Protein AF-A0A957KF43-F1 (afdb_monomer_lite)

Radius of gyration: 12.44 Å; chains: 1; bounding box: 29×28×32 Å

Sequence (73 aa):
MTSRRKPSAIQAAILNFLQRCATSSRSSPTFREIMSEIGASSTSVVSYHVTQLETKGYLSKSPKKFGSLRLTA

Foldseek 3Di:
DDPLDDQDPLLVQLLVVQVVCVVVPNFGDDLVNSCVSSVPPDSVVVVVSQVVCVVSVVDDPPPPDDPDDDDDD

pLDDT: mean 72.83, std 16.06, range [36.69, 88.12]

Secondary structure (DSSP, 8-state):
----PPPPHHHHHHHHHHHHHHHTT-SS--HHHHHHHHT-S-HHHHHHHHHHHHHTTS----SS-TT------

Structure (mmCIF, N/CA/C/O backbone):
data_AF-A0A957KF43-F1
#
_entry.id   AF-A0A957KF43-F1
#
loop_
_atom_site.group_PDB
_atom_site.id
_atom_site.type_symbol
_atom_site.label_atom_id
_atom_site.label_alt_id
_atom_site.label_comp_id
_atom_site.label_asym_id
_atom_site.label_entity_id
_atom_site.label_seq_id
_atom_site.pdbx_PDB_ins_code
_atom_site.Cartn_x
_atom_site.Cartn_y
_atom_site.Cartn_z
_atom_site.occupancy
_atom_site.B_iso_or_equiv
_atom_site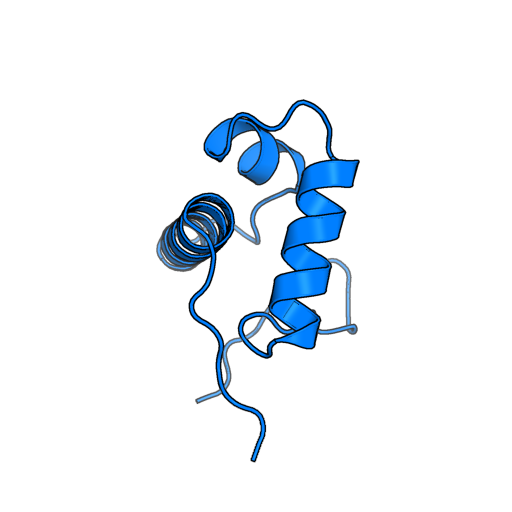.auth_seq_id
_atom_site.auth_comp_id
_atom_site.auth_asym_id
_atom_site.auth_atom_id
_atom_site.pdbx_PDB_model_num
ATOM 1 N N . MET A 1 1 ? -11.906 -5.143 20.300 1.00 36.69 1 MET A N 1
ATOM 2 C CA . MET A 1 1 ? -11.859 -6.018 19.106 1.00 36.69 1 MET A CA 1
ATOM 3 C C . MET A 1 1 ? -12.261 -5.180 17.898 1.00 36.69 1 MET A C 1
ATOM 5 O O . MET A 1 1 ? -13.435 -4.889 17.721 1.00 36.69 1 MET A O 1
ATOM 9 N N . THR A 1 2 ? -11.294 -4.655 17.145 1.00 40.75 2 THR A N 1
ATOM 10 C CA . THR A 1 2 ? -11.536 -3.735 16.023 1.00 40.75 2 THR A CA 1
ATOM 11 C C . THR A 1 2 ? -12.200 -4.480 14.864 1.00 40.75 2 THR A C 1
ATOM 13 O O . THR A 1 2 ? -11.588 -5.306 14.193 1.00 40.75 2 THR A O 1
ATOM 16 N N . SER A 1 3 ? -13.488 -4.205 14.655 1.00 45.59 3 SER A N 1
ATOM 17 C CA . SER A 1 3 ? -14.292 -4.732 13.551 1.00 45.59 3 SER A CA 1
ATOM 18 C C . SER A 1 3 ? -13.626 -4.412 12.208 1.00 45.59 3 SER A C 1
ATOM 20 O O . SER A 1 3 ? -13.622 -3.254 11.784 1.00 45.59 3 SER A O 1
ATOM 22 N N . ARG A 1 4 ? -13.081 -5.424 11.514 1.00 58.31 4 ARG A N 1
ATOM 23 C CA . ARG A 1 4 ? -12.565 -5.294 10.139 1.00 58.31 4 ARG A CA 1
ATOM 24 C C . ARG A 1 4 ? -13.716 -4.929 9.204 1.00 58.31 4 ARG A C 1
A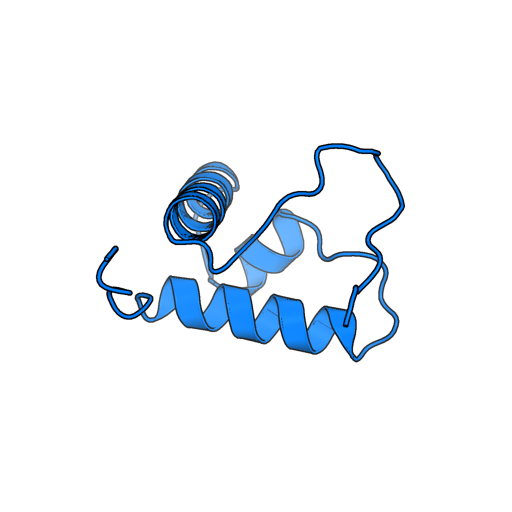TOM 26 O O . ARG A 1 4 ? -14.381 -5.795 8.642 1.00 58.31 4 ARG A O 1
ATOM 33 N N . ARG A 1 5 ? -13.980 -3.631 9.034 1.00 65.88 5 ARG A N 1
ATOM 34 C CA . ARG A 1 5 ? -14.879 -3.161 7.975 1.00 65.88 5 ARG A CA 1
ATOM 35 C C . ARG A 1 5 ? -14.291 -3.588 6.633 1.00 65.88 5 ARG A C 1
ATOM 37 O O . ARG A 1 5 ? -13.087 -3.425 6.403 1.00 65.88 5 ARG A O 1
ATOM 44 N N . LYS A 1 6 ? -15.145 -4.151 5.776 1.00 75.12 6 LYS A N 1
ATOM 45 C CA . LYS A 1 6 ? -14.771 -4.596 4.432 1.00 75.12 6 LYS A CA 1
ATOM 46 C C . LYS A 1 6 ? -14.103 -3.434 3.672 1.00 75.12 6 LYS A C 1
ATOM 48 O O . LYS A 1 6 ? -14.561 -2.292 3.801 1.00 75.12 6 LYS A O 1
ATOM 53 N N . PRO A 1 7 ? -13.006 -3.682 2.939 1.00 77.19 7 PRO A N 1
ATOM 54 C CA . PRO A 1 7 ? -12.419 -2.669 2.071 1.00 77.19 7 PRO A CA 1
ATOM 55 C C . PRO A 1 7 ? -13.430 -2.264 0.988 1.00 77.19 7 PRO A C 1
ATOM 57 O O . PRO A 1 7 ? -14.224 -3.090 0.539 1.00 77.19 7 PRO A O 1
ATOM 60 N N . SER A 1 8 ? -13.425 -0.990 0.584 1.00 83.19 8 SER A N 1
ATOM 61 C CA . SER A 1 8 ? -14.199 -0.553 -0.589 1.00 83.19 8 SER A CA 1
ATOM 62 C C . SER A 1 8 ? -13.656 -1.199 -1.870 1.00 83.19 8 SER A C 1
ATOM 64 O O . SER A 1 8 ? -12.532 -1.696 -1.876 1.00 83.19 8 SER A O 1
ATOM 66 N N . ALA A 1 9 ? -14.414 -1.158 -2.971 1.00 84.75 9 ALA A N 1
ATOM 67 C CA . ALA A 1 9 ? -13.976 -1.720 -4.255 1.00 84.75 9 ALA A CA 1
ATOM 68 C C . ALA A 1 9 ? -12.588 -1.201 -4.691 1.00 84.75 9 ALA A C 1
ATOM 70 O O . ALA A 1 9 ? -11.723 -1.987 -5.065 1.00 84.75 9 ALA A O 1
ATOM 71 N N . ILE A 1 10 ? -12.336 0.104 -4.524 1.00 85.50 10 ILE A N 1
ATOM 72 C CA . ILE A 1 10 ? -11.029 0.729 -4.788 1.00 85.50 10 ILE A CA 1
ATOM 73 C C . ILE A 1 10 ? -9.950 0.156 -3.862 1.00 85.50 10 ILE A C 1
ATOM 75 O O . ILE A 1 10 ? -8.875 -0.227 -4.308 1.00 85.50 10 ILE A O 1
ATOM 79 N N . GLN A 1 11 ? -10.236 0.052 -2.564 1.00 84.88 11 GLN A N 1
ATOM 80 C CA . GLN A 1 11 ? -9.298 -0.505 -1.588 1.00 84.88 11 GLN A CA 1
ATOM 81 C C . GLN A 1 11 ? -8.961 -1.976 -1.876 1.00 84.88 11 GLN A C 1
ATOM 83 O O . GLN A 1 11 ? -7.810 -2.380 -1.727 1.00 84.88 11 GLN A O 1
ATOM 88 N N . ALA A 1 12 ? -9.941 -2.764 -2.317 1.00 86.69 12 ALA A N 1
ATOM 89 C CA . ALA A 1 12 ? -9.740 -4.146 -2.732 1.00 86.69 12 ALA A CA 1
ATOM 90 C C . ALA A 1 12 ? -8.880 -4.244 -4.003 1.00 86.69 12 ALA A C 1
ATOM 92 O O . ALA A 1 12 ? -7.990 -5.090 -4.063 1.00 86.69 12 ALA A O 1
ATOM 93 N N . ALA A 1 13 ? -9.085 -3.350 -4.977 1.00 87.19 13 ALA A N 1
ATOM 94 C CA . ALA A 1 13 ? -8.255 -3.271 -6.179 1.00 87.19 13 ALA A CA 1
ATOM 95 C C . ALA A 1 13 ? -6.788 -2.960 -5.839 1.00 87.19 13 ALA A C 1
ATOM 97 O O . ALA A 1 13 ? -5.894 -3.642 -6.339 1.00 87.19 13 ALA A O 1
ATOM 98 N N . ILE A 1 14 ? -6.544 -2.015 -4.917 1.00 85.44 14 ILE A N 1
ATOM 99 C CA . ILE A 1 14 ? -5.195 -1.714 -4.410 1.00 85.44 14 ILE A CA 1
ATOM 100 C C . ILE A 1 14 ? -4.568 -2.973 -3.808 1.00 85.44 14 ILE A C 1
ATOM 102 O O . ILE A 1 14 ? -3.467 -3.344 -4.195 1.00 85.44 14 ILE A O 1
ATOM 106 N N . LEU A 1 15 ? -5.260 -3.661 -2.896 1.00 84.38 15 LEU A N 1
ATOM 107 C CA . LEU A 1 15 ? -4.726 -4.867 -2.251 1.00 84.38 15 LEU A CA 1
ATOM 108 C C . LEU A 1 15 ? -4.397 -5.974 -3.261 1.00 84.38 15 LEU A C 1
ATOM 110 O O . LEU A 1 15 ? -3.322 -6.565 -3.183 1.00 84.38 15 LEU A O 1
ATOM 114 N N . ASN A 1 16 ? -5.279 -6.215 -4.232 1.00 86.69 16 ASN A N 1
ATOM 115 C CA . ASN A 1 16 ? -5.056 -7.203 -5.286 1.00 86.69 16 ASN A CA 1
ATOM 116 C C . ASN A 1 16 ? -3.846 -6.823 -6.157 1.00 86.69 16 ASN A C 1
ATOM 118 O O . ASN A 1 16 ? -2.997 -7.658 -6.465 1.00 86.69 16 ASN A O 1
ATOM 122 N N . PHE A 1 17 ? -3.711 -5.546 -6.513 1.00 85.56 17 PHE A N 1
ATOM 123 C CA . PHE A 1 17 ? -2.543 -5.057 -7.239 1.00 85.56 17 PHE A CA 1
ATOM 124 C C . PHE A 1 17 ? -1.243 -5.268 -6.454 1.00 85.56 17 PHE A C 1
ATOM 126 O O . PHE A 1 17 ? -0.289 -5.824 -6.990 1.00 85.56 17 PHE A O 1
ATOM 133 N N . LEU A 1 18 ? -1.226 -4.922 -5.163 1.00 81.06 18 LEU A N 1
ATOM 134 C CA . LEU A 1 18 ? -0.071 -5.154 -4.293 1.00 81.06 18 LEU A CA 1
ATOM 135 C C . LEU A 1 18 ? 0.297 -6.643 -4.209 1.00 81.06 18 LEU A C 1
ATOM 137 O O . LEU A 1 18 ? 1.479 -6.979 -4.275 1.00 81.06 18 LEU A O 1
ATOM 141 N N . GLN A 1 19 ? -0.696 -7.533 -4.106 1.00 82.56 19 GLN A N 1
ATOM 142 C CA . GLN A 1 19 ? -0.485 -8.983 -4.113 1.00 82.56 19 GLN A CA 1
ATOM 143 C C . GLN A 1 19 ? 0.116 -9.465 -5.437 1.00 82.56 19 GLN A C 1
ATOM 145 O O . GLN A 1 19 ? 1.111 -10.187 -5.419 1.00 82.56 19 GLN A O 1
ATOM 150 N N . ARG A 1 20 ? -0.423 -9.016 -6.578 1.00 83.62 20 ARG A N 1
ATOM 151 C CA . ARG A 1 20 ? 0.115 -9.336 -7.911 1.00 83.62 20 ARG A CA 1
ATOM 152 C C . ARG A 1 20 ? 1.559 -8.860 -8.070 1.00 83.62 20 ARG A C 1
ATOM 154 O O . ARG A 1 20 ? 2.408 -9.612 -8.551 1.00 83.62 20 ARG A O 1
ATOM 161 N N . CYS A 1 21 ? 1.874 -7.652 -7.609 1.00 81.00 21 CYS A N 1
ATOM 162 C CA . CYS A 1 21 ? 3.241 -7.135 -7.630 1.00 81.00 21 CYS A CA 1
ATOM 163 C C . CYS A 1 21 ? 4.183 -7.958 -6.744 1.00 81.00 21 CYS A C 1
ATOM 165 O O . CYS A 1 21 ? 5.280 -8.291 -7.189 1.00 81.00 21 CYS A O 1
ATOM 167 N N . ALA A 1 22 ? 3.739 -8.344 -5.542 1.00 77.06 22 ALA A N 1
ATOM 168 C CA . ALA A 1 22 ? 4.508 -9.203 -4.644 1.00 77.06 22 ALA A CA 1
ATOM 169 C C . ALA A 1 22 ? 4.796 -10.582 -5.262 1.00 77.06 22 ALA A C 1
ATOM 171 O O . ALA A 1 22 ? 5.904 -11.091 -5.120 1.00 77.06 22 ALA A O 1
ATOM 172 N N . THR A 1 23 ? 3.842 -11.161 -6.002 1.00 78.94 23 THR A N 1
ATOM 173 C CA . THR A 1 23 ? 4.051 -12.430 -6.721 1.00 78.94 23 THR A CA 1
ATOM 174 C C . THR A 1 23 ? 4.943 -12.294 -7.955 1.00 78.94 23 THR A C 1
ATOM 176 O O . THR A 1 23 ? 5.603 -13.251 -8.340 1.00 78.94 23 THR A O 1
ATOM 179 N N . SER A 1 24 ? 4.999 -11.112 -8.575 1.00 75.94 24 SER A N 1
ATOM 180 C CA . SER A 1 24 ? 5.674 -10.908 -9.862 1.00 75.94 24 SER A CA 1
ATOM 181 C C . SER A 1 24 ? 7.181 -10.615 -9.751 1.00 75.94 24 SER A C 1
ATOM 183 O O . SER A 1 24 ? 7.784 -10.200 -10.739 1.00 75.94 24 SER A O 1
ATOM 185 N N . SER A 1 25 ? 7.807 -10.773 -8.575 1.00 65.06 25 SER A N 1
ATOM 186 C CA . SER A 1 25 ? 9.213 -10.393 -8.312 1.00 65.06 25 SER A CA 1
ATOM 187 C C . SER A 1 25 ? 9.549 -8.922 -8.635 1.00 65.06 25 SER A C 1
ATOM 189 O O . SER A 1 25 ? 10.721 -8.536 -8.653 1.00 65.06 25 SER A O 1
ATOM 191 N N . ARG A 1 26 ? 8.542 -8.071 -8.881 1.00 61.75 26 ARG A N 1
ATOM 192 C CA . ARG A 1 26 ? 8.735 -6.630 -9.033 1.00 61.75 26 ARG A CA 1
ATOM 193 C C . ARG A 1 26 ? 8.860 -6.024 -7.644 1.00 61.75 26 ARG A C 1
ATOM 195 O O . ARG A 1 26 ? 7.955 -6.125 -6.818 1.00 61.75 26 ARG A O 1
ATOM 202 N N . SER A 1 27 ? 9.994 -5.386 -7.395 1.00 58.81 27 SER A N 1
ATOM 203 C CA . SER A 1 27 ? 10.259 -4.626 -6.180 1.00 58.81 27 SER A CA 1
ATOM 204 C C . SER A 1 27 ? 9.184 -3.554 -5.994 1.00 58.81 27 SER A C 1
ATOM 206 O O . SER A 1 27 ? 9.184 -2.587 -6.735 1.00 58.81 27 SER A O 1
ATOM 208 N N . SER A 1 28 ? 8.292 -3.743 -5.017 1.00 64.56 28 SER A N 1
ATOM 209 C CA . SER A 1 28 ? 7.374 -2.750 -4.420 1.00 64.56 28 SER A CA 1
ATOM 210 C C . SER A 1 28 ? 6.686 -1.772 -5.398 1.00 64.56 28 SER A C 1
ATOM 212 O O . SER A 1 28 ? 7.319 -0.820 -5.852 1.00 64.56 28 SER A O 1
ATOM 214 N N . PRO A 1 29 ? 5.378 -1.917 -5.670 1.00 75.94 29 PRO A N 1
ATOM 215 C CA . PRO A 1 29 ? 4.680 -1.037 -6.605 1.00 75.94 29 PRO A CA 1
ATOM 216 C C . PRO A 1 29 ? 4.750 0.431 -6.185 1.00 75.94 29 PRO A C 1
ATOM 218 O O . PRO A 1 29 ? 4.637 0.783 -5.006 1.00 75.94 29 PRO A O 1
ATOM 221 N N . THR A 1 30 ? 4.906 1.302 -7.173 1.00 80.31 30 THR A N 1
ATOM 222 C CA . THR A 1 30 ? 4.961 2.748 -6.970 1.00 80.31 30 THR A CA 1
ATOM 223 C C . THR A 1 30 ? 3.560 3.346 -6.843 1.00 80.31 30 THR A C 1
ATOM 225 O O . THR A 1 30 ? 2.585 2.838 -7.397 1.00 80.31 30 THR A O 1
ATOM 228 N N . PHE A 1 31 ? 3.438 4.498 -6.175 1.00 80.12 31 PHE A N 1
ATOM 229 C CA . PHE A 1 31 ? 2.159 5.217 -6.096 1.00 80.12 31 PHE A CA 1
ATOM 230 C C . PHE A 1 31 ? 1.574 5.573 -7.473 1.00 80.12 31 PHE A C 1
ATOM 232 O O . PHE A 1 31 ? 0.356 5.687 -7.596 1.00 80.12 31 PHE A O 1
ATOM 239 N N . ARG A 1 32 ? 2.416 5.730 -8.507 1.00 81.06 32 ARG A N 1
ATOM 240 C CA . ARG A 1 32 ? 1.970 5.988 -9.887 1.00 81.06 32 ARG A CA 1
ATOM 241 C C . ARG A 1 32 ? 1.334 4.756 -10.525 1.00 81.06 32 ARG A C 1
ATOM 243 O O . ARG A 1 32 ? 0.309 4.893 -11.179 1.00 81.06 32 ARG A O 1
ATOM 250 N N . GLU A 1 33 ? 1.895 3.571 -10.302 1.00 83.81 33 GLU A N 1
ATO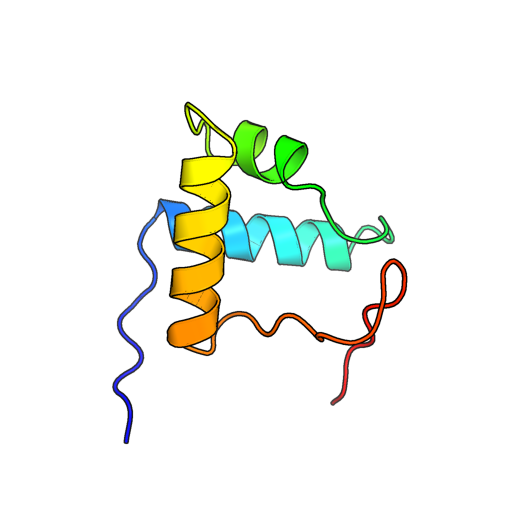M 251 C CA . GLU A 1 33 ? 1.300 2.321 -10.789 1.00 83.81 33 GLU A CA 1
ATOM 252 C C . GLU A 1 33 ? -0.044 2.054 -10.110 1.00 83.81 33 GLU A C 1
ATOM 254 O O . GLU A 1 33 ? -1.033 1.791 -10.786 1.00 83.81 33 GLU A O 1
ATOM 259 N N . ILE A 1 34 ? -0.112 2.233 -8.785 1.00 85.25 34 ILE A N 1
ATOM 260 C CA . ILE A 1 34 ? -1.367 2.081 -8.039 1.00 85.25 34 ILE A CA 1
ATOM 261 C C . ILE A 1 34 ? -2.411 3.098 -8.522 1.00 85.25 34 ILE A C 1
ATOM 263 O O . ILE A 1 34 ? -3.573 2.737 -8.680 1.00 85.25 34 ILE A O 1
ATOM 267 N N . MET A 1 35 ? -2.013 4.352 -8.785 1.00 85.31 35 MET A N 1
ATOM 268 C CA . MET A 1 35 ? -2.907 5.371 -9.351 1.00 85.31 35 MET A CA 1
ATOM 269 C C . MET A 1 35 ? -3.499 4.921 -10.685 1.00 85.31 35 MET A C 1
ATOM 271 O O . MET A 1 35 ? -4.708 5.039 -10.872 1.00 85.31 35 MET A O 1
ATOM 275 N N . SER A 1 36 ? -2.649 4.421 -11.586 1.00 86.75 36 SER A N 1
ATOM 276 C CA . SER A 1 36 ? -3.061 3.965 -12.911 1.00 86.75 36 SER A CA 1
ATOM 277 C C . SER A 1 36 ? -4.014 2.777 -12.827 1.00 86.75 36 SER A C 1
ATOM 279 O O . SER A 1 36 ? -4.994 2.742 -13.560 1.00 86.75 36 SER A O 1
ATOM 281 N N . GLU A 1 37 ? -3.760 1.835 -11.917 1.00 85.69 37 GLU A N 1
ATOM 282 C CA . GLU A 1 37 ? -4.597 0.646 -11.737 1.00 85.69 37 GLU A CA 1
ATOM 283 C C . GLU A 1 37 ? -6.003 0.995 -11.230 1.00 85.69 37 GLU A C 1
ATOM 285 O O . GLU A 1 37 ? -6.989 0.411 -11.672 1.00 85.69 37 GLU A O 1
ATOM 290 N N . ILE A 1 38 ? -6.115 1.951 -10.302 1.00 85.19 38 ILE A N 1
ATOM 291 C CA . ILE A 1 38 ? -7.412 2.338 -9.724 1.00 85.19 38 ILE A CA 1
ATOM 292 C C . ILE A 1 38 ? -8.098 3.488 -10.467 1.00 85.19 38 ILE A C 1
ATOM 294 O O . ILE A 1 38 ? -9.188 3.895 -10.066 1.00 85.19 38 ILE A O 1
ATOM 298 N N . GLY A 1 39 ? -7.455 4.053 -11.493 1.00 86.69 39 GLY A N 1
ATOM 299 C CA . GLY A 1 39 ? -7.953 5.223 -12.218 1.00 86.69 39 GLY A CA 1
ATOM 300 C C . GLY A 1 39 ? -8.102 6.472 -11.342 1.00 86.69 39 GLY A C 1
ATOM 301 O O . GLY A 1 39 ? -9.014 7.270 -11.552 1.00 86.69 39 GLY A O 1
ATOM 302 N N . ALA A 1 40 ? -7.255 6.641 -10.321 1.00 85.75 40 ALA A N 1
ATOM 303 C CA . ALA A 1 40 ? -7.345 7.802 -9.439 1.00 85.75 40 ALA A CA 1
ATOM 304 C C . ALA A 1 40 ? -6.863 9.077 -10.140 1.00 85.75 40 ALA A C 1
ATOM 306 O O . ALA A 1 40 ? -5.871 9.074 -10.860 1.00 85.75 40 ALA A O 1
ATOM 307 N N . SER A 1 41 ? -7.512 10.201 -9.842 1.00 82.81 41 SER A N 1
ATOM 308 C CA . SER A 1 41 ? -7.157 11.500 -10.425 1.00 82.81 41 SER A CA 1
ATOM 309 C C . SER A 1 41 ? -5.833 12.075 -9.904 1.00 82.81 41 SER A C 1
ATOM 311 O O . SER A 1 41 ? -5.304 13.011 -10.494 1.00 82.81 41 SER A O 1
ATOM 313 N N . SER A 1 42 ? -5.305 11.575 -8.776 1.00 84.88 42 SER A N 1
ATOM 314 C CA . SER A 1 42 ? -4.055 12.071 -8.183 1.00 84.88 42 SER A CA 1
ATOM 315 C C . SER A 1 42 ? -3.417 11.081 -7.199 1.00 84.88 42 SER A C 1
ATOM 317 O O . SER A 1 42 ? -4.092 10.223 -6.621 1.00 84.88 42 SER A O 1
ATOM 319 N N . THR A 1 43 ? -2.111 11.236 -6.945 1.00 85.25 43 THR A N 1
ATOM 320 C CA . THR A 1 43 ? -1.340 10.418 -5.986 1.00 85.25 43 THR A CA 1
ATOM 321 C C . THR A 1 43 ? -1.828 10.634 -4.559 1.00 85.25 43 THR A C 1
ATOM 323 O O . THR A 1 43 ? -1.741 9.723 -3.738 1.00 85.25 43 THR A O 1
ATOM 326 N N . SER A 1 44 ? -2.393 11.806 -4.262 1.00 85.62 44 SER A N 1
ATOM 327 C CA . SER A 1 44 ? -2.976 12.125 -2.956 1.00 85.62 44 SER A CA 1
ATOM 328 C C . SER A 1 44 ? -4.162 11.220 -2.614 1.00 85.62 44 SER A C 1
ATOM 330 O O . SER A 1 44 ? -4.285 10.778 -1.473 1.00 85.62 44 SER A O 1
ATOM 332 N N . VAL A 1 45 ? -4.992 10.872 -3.606 1.00 85.62 45 VAL A N 1
ATOM 333 C CA . VAL A 1 45 ? -6.129 9.950 -3.429 1.00 85.62 45 VAL A CA 1
ATOM 334 C C . VAL A 1 45 ? -5.621 8.544 -3.104 1.00 85.62 45 VAL A C 1
ATOM 336 O O . VAL A 1 45 ? -6.111 7.894 -2.180 1.00 85.62 45 VAL A O 1
ATOM 339 N N . VAL A 1 46 ? -4.570 8.100 -3.799 1.00 86.69 46 VAL A N 1
ATOM 340 C CA . VAL A 1 46 ? -3.898 6.824 -3.511 1.00 86.69 46 VAL A CA 1
ATOM 341 C C . VAL A 1 46 ? -3.329 6.820 -2.091 1.00 86.69 46 VAL A C 1
ATOM 343 O O . VAL A 1 46 ? -3.588 5.892 -1.328 1.00 86.69 46 VAL A O 1
ATOM 346 N N . SER A 1 47 ? -2.591 7.867 -1.714 1.00 84.88 47 SER A N 1
ATOM 347 C CA . SER A 1 47 ? -1.985 8.007 -0.385 1.00 84.88 47 SER A CA 1
ATOM 348 C C . SER A 1 47 ? -3.032 7.960 0.731 1.00 84.88 47 SER A C 1
ATOM 350 O O . SER A 1 47 ? -2.838 7.272 1.738 1.00 84.88 47 SER A O 1
ATOM 352 N N . TYR A 1 48 ? -4.183 8.608 0.522 1.00 88.12 48 TYR A N 1
ATOM 353 C CA . TYR A 1 48 ? -5.318 8.539 1.437 1.00 88.12 48 TYR A CA 1
ATOM 354 C C . TYR A 1 48 ? -5.825 7.100 1.596 1.00 88.12 48 TYR A C 1
ATOM 356 O O . TYR A 1 48 ? -5.919 6.602 2.718 1.00 88.12 48 TYR A O 1
ATOM 364 N N . HIS A 1 49 ? -6.096 6.390 0.497 1.00 86.19 49 HIS A N 1
ATOM 365 C CA . HIS A 1 49 ? -6.590 5.012 0.567 1.00 86.19 49 HIS A CA 1
ATOM 366 C C . HIS A 1 49 ? -5.584 4.039 1.183 1.00 86.19 49 HIS A C 1
ATOM 368 O O . HIS A 1 49 ? -5.995 3.168 1.950 1.00 86.19 49 HIS A O 1
ATOM 374 N N . VAL A 1 50 ? -4.292 4.200 0.891 1.00 83.19 50 VAL A N 1
ATOM 375 C CA . VAL A 1 50 ? -3.218 3.404 1.498 1.00 83.19 50 VAL A CA 1
ATOM 376 C C . VAL A 1 50 ? -3.173 3.649 3.002 1.00 83.19 50 VAL A C 1
ATOM 378 O O . VAL A 1 50 ? -3.252 2.691 3.760 1.00 83.19 50 VAL A O 1
ATOM 381 N N . THR A 1 51 ? -3.166 4.909 3.445 1.00 84.56 51 THR A N 1
ATOM 382 C CA . THR A 1 51 ? -3.190 5.255 4.878 1.00 84.56 51 THR A CA 1
ATOM 383 C C . THR A 1 51 ? -4.427 4.681 5.572 1.00 84.56 51 THR A C 1
ATOM 385 O O . THR A 1 51 ? -4.328 4.107 6.649 1.00 84.56 51 THR A O 1
ATOM 388 N N . GLN A 1 52 ? -5.597 4.748 4.931 1.00 85.25 52 GLN A N 1
ATOM 38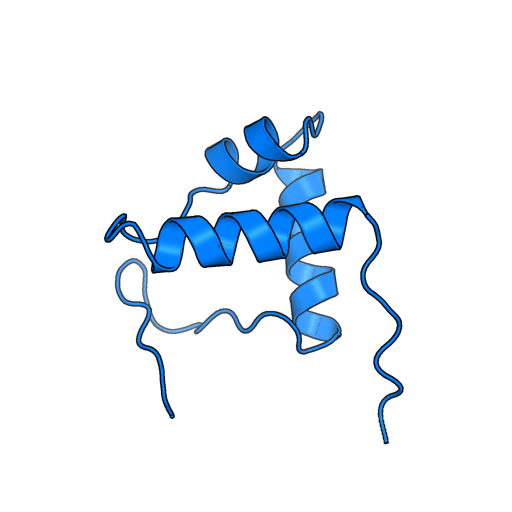9 C CA . GLN A 1 52 ? -6.824 4.141 5.453 1.00 85.25 52 GLN A CA 1
ATOM 390 C C . GLN A 1 52 ? -6.724 2.616 5.573 1.00 85.25 52 GLN A C 1
ATOM 392 O O . GLN A 1 52 ? -7.238 2.037 6.528 1.00 85.25 52 GLN A O 1
ATOM 397 N N . LEU A 1 53 ? -6.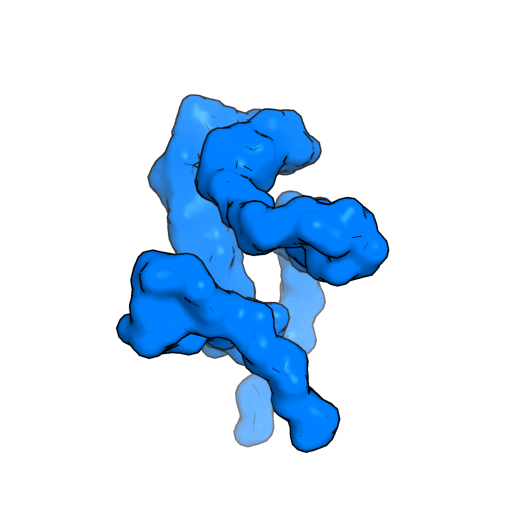088 1.946 4.610 1.00 82.44 53 LEU A N 1
ATOM 398 C CA . LEU A 1 53 ? -5.833 0.509 4.681 1.00 82.44 53 LEU A CA 1
ATOM 399 C C . LEU A 1 53 ? -4.830 0.165 5.787 1.00 82.44 53 LEU A C 1
ATOM 401 O O . LEU A 1 53 ? -4.996 -0.865 6.439 1.00 82.44 53 LEU A O 1
ATOM 405 N N . GLU A 1 54 ? -3.854 1.034 6.043 1.00 84.19 54 GLU A N 1
ATOM 406 C CA . GLU A 1 54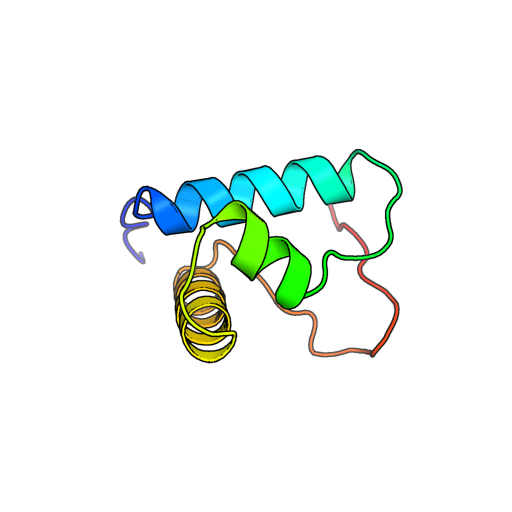 ? -2.917 0.893 7.158 1.00 84.19 54 GLU A CA 1
ATOM 407 C C . GLU A 1 54 ? -3.601 1.034 8.513 1.00 84.19 54 GLU A C 1
ATOM 409 O O . GLU A 1 54 ? -3.483 0.155 9.361 1.00 84.19 54 GLU A O 1
ATOM 414 N N . THR A 1 55 ? -4.402 2.084 8.703 1.00 81.00 55 THR A N 1
ATOM 415 C CA . THR A 1 55 ? -5.174 2.289 9.938 1.00 81.00 55 THR A CA 1
ATOM 416 C C . THR A 1 55 ? -6.143 1.135 10.202 1.00 81.00 55 THR A C 1
ATOM 418 O O . THR A 1 55 ? -6.415 0.790 11.349 1.00 81.00 55 THR A O 1
ATOM 421 N N . LYS A 1 56 ? -6.657 0.502 9.142 1.00 80.19 56 LYS A N 1
ATOM 422 C CA . LYS A 1 56 ? -7.512 -0.687 9.234 1.00 80.19 56 LYS A CA 1
ATOM 423 C C . LYS A 1 56 ? -6.734 -1.994 9.465 1.00 80.19 56 LYS A C 1
ATOM 425 O O . LYS A 1 56 ? -7.370 -3.023 9.689 1.00 80.19 56 LYS A O 1
ATOM 430 N N . GLY A 1 57 ? -5.402 -1.975 9.398 1.00 78.81 57 GLY A N 1
ATOM 431 C CA . GLY A 1 57 ? -4.538 -3.146 9.574 1.00 78.81 57 GLY A CA 1
ATOM 432 C C . GLY A 1 57 ? -4.470 -4.085 8.365 1.00 78.81 57 GLY A C 1
ATOM 433 O O . GLY A 1 57 ? -4.047 -5.227 8.513 1.00 78.81 57 GLY A O 1
ATOM 434 N N . TYR A 1 58 ? -4.903 -3.640 7.179 1.00 76.56 58 TYR A N 1
ATOM 435 C CA . TYR A 1 58 ? -4.755 -4.400 5.926 1.00 76.56 58 TYR A CA 1
ATOM 436 C C . TYR A 1 58 ? -3.396 -4.174 5.261 1.00 76.56 58 TYR A C 1
ATOM 438 O O . TYR A 1 58 ? -2.938 -5.009 4.487 1.00 76.56 58 TYR A O 1
ATOM 446 N N . LEU A 1 59 ? -2.774 -3.031 5.538 1.00 72.31 59 LEU A N 1
ATOM 447 C CA . LEU A 1 59 ? -1.442 -2.670 5.081 1.00 72.31 59 LEU A CA 1
ATOM 448 C C . LEU A 1 59 ? -0.587 -2.324 6.294 1.00 72.31 59 LEU A C 1
ATOM 450 O O . LEU A 1 59 ? -1.081 -1.812 7.290 1.00 72.31 59 LEU A O 1
ATOM 454 N N . SER A 1 60 ? 0.704 -2.595 6.209 1.00 60.06 60 SER A N 1
ATOM 455 C CA . SER A 1 60 ? 1.661 -2.117 7.195 1.00 60.06 60 SER A CA 1
ATOM 456 C C . SER A 1 60 ? 2.826 -1.548 6.412 1.00 60.06 60 SER A C 1
ATOM 458 O O . SER A 1 60 ? 3.611 -2.320 5.856 1.00 60.06 60 SER A O 1
ATOM 460 N N . LYS A 1 61 ? 2.964 -0.217 6.322 1.00 57.06 61 LYS A N 1
ATOM 461 C CA . LYS A 1 61 ? 4.253 0.340 5.912 1.00 57.06 61 LYS A CA 1
ATOM 462 C C . LYS A 1 61 ? 5.252 -0.083 6.968 1.00 57.06 61 LYS A C 1
ATOM 464 O O . LYS A 1 61 ? 5.122 0.262 8.138 1.00 57.06 61 LYS A O 1
ATOM 469 N N . SER A 1 62 ? 6.268 -0.830 6.566 1.00 43.78 62 SER A N 1
ATOM 470 C CA . SER A 1 62 ? 7.482 -0.878 7.360 1.00 43.78 62 SER A CA 1
ATOM 471 C C . SER A 1 62 ? 8.082 0.536 7.313 1.00 43.78 62 SER A C 1
ATOM 473 O O . SER A 1 62 ? 8.477 0.972 6.233 1.00 43.78 62 SER A O 1
ATOM 475 N N . PRO A 1 63 ? 8.184 1.278 8.434 1.00 40.59 63 PRO A N 1
ATOM 476 C CA . PRO A 1 63 ? 8.836 2.594 8.447 1.00 40.59 63 PRO A CA 1
ATOM 477 C C . PRO A 1 63 ? 10.350 2.492 8.208 1.00 40.59 63 PRO A C 1
ATOM 479 O O . PRO A 1 63 ? 11.065 3.491 8.172 1.00 40.59 63 PRO A O 1
ATOM 482 N N . LYS A 1 64 ? 10.873 1.274 8.055 1.00 38.38 64 LYS A N 1
ATOM 483 C CA . LYS A 1 64 ? 12.289 1.009 7.902 1.00 38.38 64 LYS A CA 1
ATOM 484 C C . LYS A 1 64 ? 12.595 0.776 6.425 1.00 38.38 64 LYS A C 1
ATOM 486 O O . LYS A 1 64 ? 12.526 -0.345 5.945 1.00 38.38 64 LYS A O 1
ATOM 491 N N . LYS A 1 65 ? 13.027 1.869 5.791 1.00 39.81 65 LYS A N 1
ATOM 492 C CA . LYS A 1 65 ? 13.787 1.953 4.535 1.00 39.81 65 LYS A CA 1
ATOM 493 C C . LYS A 1 65 ? 12.976 2.083 3.242 1.00 39.81 65 LYS A C 1
ATOM 495 O O . LYS A 1 65 ? 12.270 1.177 2.812 1.00 39.81 65 LYS A O 1
ATOM 500 N N . PHE A 1 66 ? 13.279 3.166 2.526 1.00 44.97 66 PHE A N 1
ATOM 501 C CA . PHE A 1 66 ? 13.613 3.084 1.104 1.00 44.97 66 PHE A CA 1
ATOM 502 C C . PHE A 1 66 ? 14.346 1.752 0.817 1.00 44.97 66 PHE A C 1
ATOM 504 O O . PHE A 1 66 ? 15.517 1.609 1.161 1.00 44.97 66 PHE A O 1
ATOM 511 N N . GLY A 1 67 ? 13.661 0.762 0.235 1.00 47.91 67 GLY A N 1
ATOM 512 C CA . GLY A 1 67 ? 14.321 -0.379 -0.412 1.00 47.91 67 GLY A CA 1
ATOM 513 C C . GLY A 1 67 ? 14.453 -1.714 0.338 1.00 47.91 67 GLY A C 1
ATOM 514 O O . GLY A 1 67 ? 15.395 -2.442 0.053 1.00 47.91 67 GLY A O 1
ATOM 515 N N . SER A 1 68 ? 13.564 -2.115 1.254 1.00 44.00 68 SER A N 1
ATOM 516 C CA . SER A 1 68 ? 13.411 -3.561 1.565 1.00 44.00 68 SER A CA 1
ATOM 517 C C . SER A 1 68 ? 12.107 -3.880 2.303 1.00 44.00 68 SER A C 1
ATOM 519 O O . SER A 1 68 ? 11.986 -3.635 3.498 1.00 44.00 68 SER A O 1
ATOM 521 N N . LEU A 1 69 ? 11.138 -4.476 1.602 1.00 43.97 69 LEU A N 1
ATOM 522 C CA . LEU A 1 69 ? 9.961 -5.110 2.207 1.00 43.97 69 LEU A CA 1
ATOM 523 C C . LEU A 1 69 ? 10.231 -6.617 2.326 1.00 43.97 69 LEU A C 1
ATOM 525 O O . LEU A 1 69 ? 10.556 -7.263 1.331 1.00 43.97 69 LEU A O 1
ATOM 529 N N . ARG A 1 70 ? 10.124 -7.175 3.538 1.00 54.56 70 ARG A N 1
ATOM 530 C CA . ARG A 1 70 ? 10.298 -8.609 3.824 1.00 54.56 70 ARG A CA 1
ATOM 531 C C . ARG A 1 70 ? 9.015 -9.148 4.458 1.00 54.56 70 ARG A C 1
ATOM 533 O O . ARG A 1 70 ? 8.513 -8.550 5.406 1.00 54.56 70 ARG A O 1
ATOM 540 N N . LEU A 1 71 ? 8.495 -10.252 3.920 1.00 54.66 71 LEU A N 1
ATOM 541 C CA . LEU A 1 71 ? 7.373 -11.003 4.489 1.00 54.66 71 LEU A CA 1
ATOM 542 C C . LEU A 1 71 ? 7.845 -11.730 5.755 1.00 54.66 71 LEU A C 1
ATOM 544 O O . LEU A 1 71 ? 8.882 -12.398 5.726 1.00 54.66 71 LEU A O 1
ATOM 548 N N . THR A 1 72 ? 7.086 -11.614 6.842 1.00 53.34 72 THR A N 1
ATOM 549 C CA . THR A 1 72 ? 7.266 -12.451 8.034 1.00 53.34 72 THR A CA 1
ATOM 550 C C . THR A 1 72 ? 6.027 -13.326 8.184 1.00 53.34 72 THR A C 1
ATOM 552 O O . THR A 1 72 ? 4.908 -12.816 8.093 1.00 53.34 72 THR A O 1
ATOM 555 N N . ALA A 1 73 ? 6.280 -14.629 8.316 1.00 48.84 73 ALA A N 1
ATOM 556 C CA . ALA A 1 73 ? 5.315 -15.687 8.602 1.00 48.84 73 ALA A CA 1
ATOM 557 C C . ALA A 1 73 ? 4.812 -15.629 10.051 1.00 48.84 73 ALA A C 1
ATOM 559 O O . ALA A 1 73 ? 5.538 -15.053 10.896 1.00 48.84 73 ALA A O 1
#